Protein AF-A0A6L6HVR8-F1 (afdb_monomer_lite)

Secondary structure (DSSP, 8-state):
-PPP----PPP------HHHHHHHHHHHHTSSS---HHHHHHHHHHHHHHHHHHTT----------

Radius of gyration: 16.06 Å; chains: 1; bounding box: 29×39×38 Å

Structure (mmCIF, N/CA/C/O backbone):
data_AF-A0A6L6HVR8-F1
#
_entry.id   AF-A0A6L6HVR8-F1
#
loop_
_atom_site.group_PDB
_atom_site.id
_atom_site.type_symbol
_atom_site.label_atom_id
_atom_site.label_alt_id
_atom_site.label_comp_id
_atom_site.label_asym_id
_atom_site.label_entity_id
_atom_site.label_seq_id
_atom_site.pdbx_PDB_ins_code
_atom_site.Cartn_x
_atom_site.Cartn_y
_atom_site.Cartn_z
_atom_site.occupancy
_atom_site.B_iso_or_equiv
_atom_site.auth_seq_id
_atom_site.auth_comp_id
_atom_site.auth_asym_id
_atom_site.auth_atom_id
_atom_site.pdbx_PDB_model_num
ATOM 1 N N . MET A 1 1 ? -12.162 -29.031 20.185 1.00 40.41 1 MET A N 1
ATOM 2 C CA . MET A 1 1 ? -10.786 -28.499 20.121 1.00 40.41 1 MET A CA 1
ATOM 3 C C . MET A 1 1 ? -10.599 -27.937 18.715 1.00 40.41 1 MET A C 1
ATOM 5 O O . MET A 1 1 ? -10.213 -28.668 17.817 1.00 40.41 1 MET A O 1
ATOM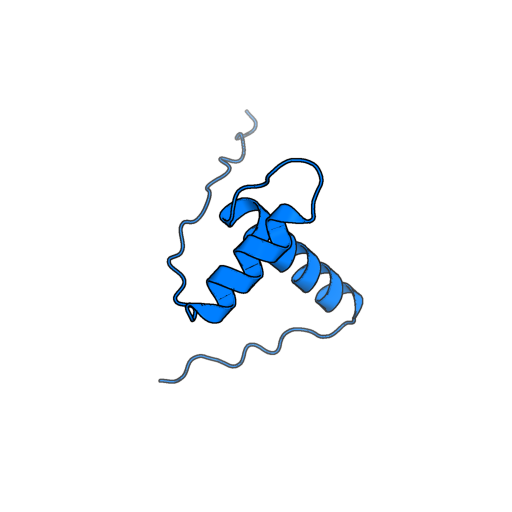 9 N N . GLY A 1 2 ? -11.064 -26.708 18.474 1.00 47.53 2 GLY A N 1
ATOM 10 C CA . GLY A 1 2 ? -10.954 -26.066 17.161 1.00 47.53 2 GLY A CA 1
ATOM 11 C C . GLY A 1 2 ? -9.589 -25.406 17.067 1.00 47.53 2 GLY A C 1
ATOM 12 O O . GLY A 1 2 ? -9.277 -24.569 17.911 1.00 47.53 2 GLY A O 1
ATOM 13 N N . ALA A 1 3 ? -8.760 -25.826 16.115 1.00 53.47 3 ALA A N 1
ATOM 14 C CA . ALA A 1 3 ? -7.494 -25.160 15.856 1.00 53.47 3 ALA A CA 1
ATOM 15 C C . ALA A 1 3 ? -7.797 -23.708 15.466 1.00 53.47 3 ALA A C 1
ATOM 17 O O . ALA A 1 3 ? -8.495 -23.462 14.482 1.00 53.47 3 ALA A O 1
ATOM 18 N N . ALA A 1 4 ? -7.315 -22.754 16.261 1.00 55.53 4 ALA A N 1
ATOM 19 C CA . ALA A 1 4 ? -7.208 -21.380 15.808 1.00 55.53 4 ALA A CA 1
ATOM 20 C C . ALA A 1 4 ? -6.343 -21.420 14.543 1.00 55.53 4 ALA A C 1
ATOM 22 O O . ALA A 1 4 ? -5.201 -21.872 14.614 1.00 55.53 4 ALA A O 1
ATOM 23 N N . MET A 1 5 ? -6.903 -21.049 13.387 1.00 54.56 5 MET A N 1
ATOM 24 C CA . MET A 1 5 ? -6.096 -20.852 12.188 1.00 54.56 5 MET A CA 1
ATOM 25 C C . MET A 1 5 ? -5.075 -19.774 12.526 1.00 54.56 5 MET A C 1
ATOM 27 O O . MET A 1 5 ? -5.422 -18.605 12.688 1.00 54.56 5 MET A O 1
ATOM 31 N N . GLU A 1 6 ? -3.834 -20.194 12.718 1.00 60.38 6 GLU A N 1
ATOM 32 C CA . GLU A 1 6 ? -2.703 -19.304 12.879 1.00 60.38 6 GLU A CA 1
ATOM 33 C C . GLU A 1 6 ? -2.657 -18.437 11.618 1.00 60.38 6 GLU A C 1
ATOM 35 O O . GLU A 1 6 ? -2.501 -18.947 10.509 1.00 60.38 6 GLU A O 1
ATOM 40 N N . THR A 1 7 ? -2.902 -17.133 11.752 1.00 63.41 7 THR A N 1
ATOM 41 C CA . THR A 1 7 ? -2.773 -16.184 10.643 1.00 63.41 7 THR A CA 1
ATOM 42 C C . THR A 1 7 ? -1.290 -16.017 10.346 1.00 63.41 7 THR A C 1
ATOM 44 O O . THR A 1 7 ? -0.658 -15.056 10.787 1.00 63.41 7 THR A O 1
ATOM 47 N N . THR A 1 8 ? -0.710 -16.993 9.657 1.00 80.56 8 THR A N 1
ATOM 48 C CA . THR A 1 8 ? 0.667 -16.943 9.186 1.00 80.56 8 THR A CA 1
ATOM 49 C C . THR A 1 8 ? 0.743 -15.885 8.094 1.00 80.56 8 THR A C 1
ATOM 51 O O . THR A 1 8 ? 0.238 -16.072 6.990 1.00 80.56 8 THR A O 1
ATOM 54 N N . LEU A 1 9 ? 1.314 -14.729 8.430 1.00 83.31 9 LEU A N 1
ATOM 55 C CA . LEU A 1 9 ? 1.617 -13.686 7.459 1.00 83.31 9 LEU A CA 1
ATOM 56 C C . LEU A 1 9 ? 2.904 -14.056 6.729 1.00 83.31 9 LEU A C 1
ATOM 58 O O . LEU A 1 9 ? 3.970 -14.132 7.343 1.00 83.31 9 LEU A O 1
ATOM 62 N N . ASP A 1 10 ? 2.813 -14.227 5.415 1.00 87.50 10 ASP A N 1
ATOM 63 C CA . ASP A 1 10 ? 3.986 -14.446 4.580 1.00 87.50 10 ASP A CA 1
ATOM 64 C C . ASP A 1 10 ? 4.754 -13.141 4.357 1.00 87.50 10 ASP A C 1
ATOM 66 O O . ASP A 1 10 ? 4.192 -12.085 4.047 1.00 87.50 10 ASP A O 1
ATOM 70 N N . ARG A 1 11 ? 6.083 -13.208 4.482 1.00 88.69 11 ARG A N 1
ATOM 71 C CA . ARG A 1 11 ? 6.975 -12.088 4.174 1.00 88.69 11 ARG A CA 1
ATOM 72 C C . ARG A 1 11 ? 7.577 -12.267 2.787 1.00 88.69 11 ARG A C 1
ATOM 74 O O . ARG A 1 11 ? 8.317 -13.213 2.545 1.00 88.69 11 ARG A O 1
ATOM 81 N N . THR A 1 12 ? 7.372 -11.273 1.927 1.00 89.56 12 THR A N 1
ATOM 82 C CA . THR A 1 12 ? 7.986 -11.204 0.593 1.00 89.56 12 THR A CA 1
ATOM 83 C C . THR A 1 12 ? 8.805 -9.922 0.442 1.00 89.56 12 THR A C 1
ATOM 85 O O . THR A 1 12 ? 8.416 -8.870 0.946 1.00 89.56 12 THR A O 1
ATOM 88 N N . ASN A 1 13 ? 9.950 -9.995 -0.247 1.00 92.12 13 ASN A N 1
ATOM 89 C CA . ASN A 1 13 ? 10.718 -8.812 -0.649 1.00 92.12 13 ASN A CA 1
ATOM 90 C C . ASN A 1 13 ? 10.397 -8.478 -2.110 1.00 92.12 13 ASN A C 1
ATOM 92 O O . ASN A 1 13 ? 10.573 -9.323 -2.985 1.00 92.12 13 ASN A O 1
ATOM 96 N N . LEU A 1 14 ? 9.967 -7.245 -2.375 1.00 89.69 14 LEU A N 1
ATOM 97 C CA . LEU A 1 14 ? 9.601 -6.777 -3.710 1.00 89.69 14 LEU A CA 1
ATOM 98 C C . LEU A 1 14 ? 10.586 -5.699 -4.179 1.00 89.69 14 LEU A C 1
ATOM 100 O O . LEU A 1 14 ? 10.882 -4.761 -3.440 1.00 89.69 14 LEU A O 1
ATOM 104 N N . ARG A 1 15 ? 11.079 -5.821 -5.415 1.00 94.69 15 ARG A N 1
ATOM 105 C CA . ARG A 1 15 ? 11.866 -4.772 -6.076 1.00 94.69 15 ARG A CA 1
ATOM 106 C C . ARG A 1 15 ? 10.955 -3.966 -6.990 1.00 94.69 15 ARG A C 1
ATOM 108 O O . ARG A 1 15 ? 10.304 -4.530 -7.861 1.00 94.69 15 ARG A O 1
ATOM 115 N N . VAL A 1 16 ? 10.943 -2.656 -6.800 1.00 93.25 16 VAL A N 1
ATOM 116 C CA . VAL A 1 16 ? 10.183 -1.702 -7.612 1.00 93.25 16 VAL A CA 1
ATOM 117 C C . VAL A 1 16 ? 11.041 -0.475 -7.873 1.00 93.25 16 VAL A C 1
ATOM 119 O O . VAL A 1 16 ? 12.017 -0.233 -7.159 1.00 93.25 16 VAL A O 1
ATOM 122 N N . THR A 1 17 ? 10.695 0.292 -8.900 1.00 97.69 17 THR A N 1
ATOM 123 C CA . THR A 1 17 ? 11.435 1.514 -9.210 1.00 97.69 17 THR A CA 1
ATOM 124 C C . THR A 1 17 ? 11.149 2.610 -8.171 1.00 97.69 17 THR A C 1
ATOM 126 O O . THR A 1 17 ? 10.092 2.587 -7.521 1.00 97.69 17 THR A O 1
ATOM 129 N N . PRO A 1 18 ? 12.060 3.586 -7.991 1.00 96.88 18 PRO A N 1
ATOM 130 C CA . PRO A 1 18 ? 11.837 4.711 -7.083 1.00 96.88 18 PRO A CA 1
ATOM 131 C C . PRO A 1 18 ? 10.571 5.507 -7.416 1.00 96.88 18 PRO A C 1
ATOM 133 O O . PRO A 1 18 ? 9.847 5.926 -6.515 1.00 96.88 18 PRO A O 1
ATOM 136 N N . GLU A 1 19 ? 10.263 5.669 -8.702 1.00 97.75 19 GLU A N 1
ATOM 137 C CA . GLU A 1 19 ? 9.080 6.390 -9.175 1.00 97.75 19 GLU A CA 1
ATOM 138 C C . GLU A 1 19 ? 7.798 5.698 -8.707 1.00 97.75 19 GLU A C 1
ATOM 140 O O . GLU A 1 19 ? 6.861 6.355 -8.250 1.00 97.75 19 GLU A O 1
ATOM 145 N N . MET A 1 20 ? 7.773 4.362 -8.743 1.00 96.00 20 MET A N 1
ATOM 146 C CA . MET A 1 20 ? 6.628 3.596 -8.263 1.00 96.00 20 MET A CA 1
ATOM 147 C C . MET A 1 20 ? 6.480 3.690 -6.739 1.00 96.00 20 MET A C 1
ATOM 149 O O . MET A 1 20 ? 5.361 3.824 -6.243 1.00 96.00 20 MET A O 1
ATOM 153 N N . MET A 1 21 ? 7.588 3.709 -5.989 1.00 95.00 21 MET A N 1
ATOM 154 C CA . MET A 1 21 ? 7.548 3.947 -4.539 1.00 95.00 21 MET A CA 1
ATOM 155 C C . MET A 1 21 ? 6.972 5.323 -4.192 1.00 95.00 21 MET A C 1
ATOM 157 O O . MET A 1 21 ? 6.142 5.428 -3.288 1.00 95.00 21 MET A O 1
ATOM 161 N N . LEU A 1 22 ? 7.359 6.367 -4.930 1.00 95.62 22 LEU A N 1
ATOM 162 C CA . LEU A 1 22 ? 6.814 7.715 -4.752 1.00 95.62 22 LEU A CA 1
ATOM 163 C C . LEU A 1 22 ? 5.321 7.776 -5.096 1.00 95.62 22 LEU A C 1
ATOM 165 O O . LEU A 1 22 ? 4.549 8.411 -4.375 1.00 95.62 22 LEU A O 1
ATOM 169 N N . ALA A 1 23 ? 4.894 7.086 -6.156 1.00 95.44 23 ALA A N 1
ATOM 170 C CA . ALA A 1 23 ? 3.484 7.001 -6.525 1.00 95.44 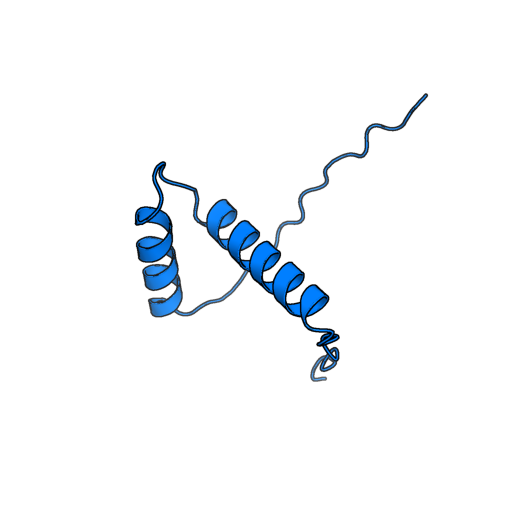23 ALA A CA 1
ATOM 171 C C . ALA A 1 23 ? 2.641 6.323 -5.430 1.00 95.44 23 ALA A C 1
ATOM 173 O O . ALA A 1 23 ? 1.562 6.822 -5.098 1.00 95.44 23 ALA A O 1
ATOM 174 N N . ILE A 1 24 ? 3.149 5.241 -4.824 1.00 93.38 24 ILE A N 1
ATOM 175 C CA . ILE A 1 24 ? 2.520 4.570 -3.672 1.00 93.38 24 ILE A CA 1
ATOM 176 C C . ILE A 1 24 ? 2.416 5.536 -2.486 1.00 93.38 24 ILE A C 1
ATOM 178 O O . ILE A 1 24 ? 1.351 5.667 -1.879 1.00 93.38 24 ILE A O 1
ATOM 182 N N . ASP A 1 25 ? 3.498 6.254 -2.178 1.00 93.25 25 ASP A N 1
ATOM 183 C CA . ASP A 1 25 ? 3.532 7.209 -1.071 1.00 93.25 25 ASP A CA 1
ATOM 184 C C . ASP A 1 25 ? 2.554 8.373 -1.254 1.00 93.25 25 ASP A C 1
ATOM 186 O O . ASP A 1 25 ? 1.887 8.767 -0.297 1.00 93.25 25 ASP A O 1
ATOM 190 N N . ALA A 1 26 ? 2.407 8.885 -2.473 1.00 93.31 26 ALA A N 1
ATOM 191 C CA . ALA A 1 26 ? 1.404 9.895 -2.785 1.00 93.31 26 ALA A CA 1
ATOM 192 C C . ALA A 1 26 ? -0.021 9.324 -2.714 1.00 93.31 26 ALA A C 1
ATOM 194 O O . ALA A 1 26 ? -0.940 10.001 -2.253 1.00 93.31 26 ALA A O 1
ATOM 195 N N . ALA A 1 27 ? -0.226 8.082 -3.161 1.00 92.19 27 ALA A N 1
ATOM 196 C CA . ALA A 1 27 ? -1.540 7.450 -3.181 1.00 92.19 27 ALA A CA 1
ATOM 197 C C . ALA A 1 27 ? -2.092 7.155 -1.787 1.00 92.19 27 ALA A C 1
ATOM 199 O O . ALA A 1 27 ? -3.269 7.426 -1.539 1.00 92.19 27 ALA A O 1
ATOM 200 N N . ARG A 1 28 ? -1.255 6.678 -0.860 1.00 91.31 28 ARG A N 1
ATOM 201 C CA . ARG A 1 28 ? -1.688 6.423 0.523 1.00 91.31 28 ARG A CA 1
ATOM 202 C C . ARG A 1 28 ? -2.118 7.692 1.263 1.00 91.31 28 ARG A C 1
ATOM 204 O O . ARG A 1 28 ? -3.034 7.626 2.072 1.00 91.31 28 ARG A O 1
ATOM 211 N N . LEU A 1 29 ? -1.501 8.842 0.968 1.00 88.44 29 LEU A N 1
ATOM 212 C CA . LEU A 1 29 ? -1.807 10.120 1.628 1.00 88.44 29 LEU A CA 1
ATOM 213 C C . LEU A 1 29 ? -3.145 10.722 1.184 1.00 88.44 29 LEU A C 1
ATOM 215 O O . LEU A 1 29 ? -3.675 11.595 1.864 1.00 88.44 29 LEU A O 1
ATOM 219 N N . ARG A 1 30 ? -3.710 10.260 0.062 1.00 87.25 30 ARG A N 1
ATOM 220 C CA . ARG A 1 30 ? -5.037 10.695 -0.397 1.00 87.25 30 ARG A CA 1
ATOM 221 C C . ARG A 1 30 ? -6.186 10.087 0.413 1.00 87.25 30 ARG A C 1
ATOM 223 O O . ARG A 1 30 ? -7.314 10.549 0.272 1.00 87.25 30 ARG A O 1
ATOM 230 N N . ARG A 1 31 ? -5.937 9.055 1.230 1.00 79.12 31 ARG A N 1
ATOM 231 C CA . ARG A 1 31 ? -6.954 8.459 2.110 1.00 79.12 31 ARG A CA 1
ATOM 232 C C . ARG A 1 31 ? -6.981 9.147 3.473 1.00 79.12 31 ARG A C 1
ATOM 234 O O . ARG A 1 31 ? -5.946 9.516 4.020 1.00 79.12 31 ARG A O 1
ATOM 241 N N . ALA A 1 32 ? -8.185 9.284 4.026 1.00 70.50 32 ALA A N 1
ATOM 242 C CA . ALA A 1 32 ? -8.375 9.727 5.400 1.00 70.50 32 ALA A CA 1
ATOM 243 C C . ALA A 1 32 ? -7.838 8.651 6.356 1.00 70.50 32 ALA A C 1
ATOM 245 O O . ALA A 1 32 ? -8.278 7.504 6.310 1.00 70.50 32 ALA A O 1
ATOM 246 N N . GLY A 1 33 ? -6.879 9.029 7.200 1.00 73.62 33 GLY A N 1
ATOM 247 C CA . GLY A 1 33 ? -6.103 8.085 8.000 1.00 73.62 33 GLY A CA 1
ATOM 248 C C . GLY A 1 33 ? -4.886 7.590 7.221 1.00 73.62 33 GLY A C 1
ATOM 249 O O . GLY A 1 33 ? -4.998 6.871 6.232 1.00 73.62 33 GLY A O 1
ATOM 250 N N . SER A 1 34 ? -3.697 7.996 7.658 1.00 74.50 34 SER A N 1
ATOM 251 C CA . SER A 1 34 ? -2.437 7.584 7.044 1.00 74.50 34 SER A CA 1
ATOM 252 C C . SER A 1 34 ? -2.245 6.073 7.188 1.00 74.50 34 SER A C 1
ATOM 254 O O . SER A 1 34 ? -1.877 5.591 8.258 1.00 74.50 34 SER A O 1
ATOM 256 N N . VAL A 1 35 ? -2.471 5.316 6.115 1.00 88.88 35 VAL A N 1
ATOM 257 C CA . VAL A 1 35 ? -2.206 3.870 6.095 1.00 88.88 35 VAL A CA 1
ATOM 258 C C . VAL A 1 35 ? -0.729 3.582 5.816 1.00 88.88 35 VAL A C 1
ATOM 260 O O . VAL A 1 35 ? -0.024 4.345 5.145 1.00 88.88 35 VAL A O 1
ATOM 263 N N . SER A 1 36 ? -0.228 2.463 6.344 1.00 91.31 36 SER A N 1
ATOM 264 C CA . SER A 1 36 ? 1.138 2.017 6.055 1.00 91.31 36 SER A CA 1
ATOM 265 C C . SER A 1 36 ? 1.291 1.654 4.571 1.00 91.31 36 SER A C 1
ATOM 267 O O . SER A 1 36 ? 0.310 1.344 3.893 1.00 91.31 36 SER A O 1
ATOM 269 N N . ARG A 1 37 ? 2.529 1.650 4.058 1.00 92.88 37 ARG A N 1
ATOM 270 C CA . ARG A 1 37 ? 2.799 1.205 2.678 1.00 92.88 37 ARG A CA 1
ATOM 271 C C . ARG A 1 37 ? 2.335 -0.229 2.453 1.00 92.88 37 ARG A C 1
ATOM 273 O O . ARG A 1 37 ? 1.682 -0.499 1.457 1.00 92.88 37 ARG A O 1
ATOM 280 N N . ASN A 1 38 ? 2.633 -1.121 3.396 1.00 92.38 38 ASN A N 1
ATOM 281 C CA . ASN A 1 38 ? 2.267 -2.530 3.286 1.00 92.38 38 ASN A CA 1
ATOM 282 C C . ASN A 1 38 ? 0.749 -2.701 3.260 1.00 92.38 38 ASN A C 1
ATOM 284 O O . ASN A 1 38 ? 0.243 -3.427 2.417 1.00 92.38 38 ASN A O 1
ATOM 288 N N . THR A 1 39 ? 0.032 -1.983 4.127 1.00 92.06 39 THR A N 1
ATOM 289 C CA . THR A 1 39 ? -1.437 -1.978 4.136 1.00 92.06 39 THR A CA 1
ATOM 290 C C . THR A 1 39 ? -1.980 -1.532 2.784 1.00 92.06 39 THR A C 1
ATOM 292 O O . THR A 1 39 ? -2.770 -2.247 2.182 1.00 92.06 39 THR A O 1
ATOM 295 N N . TRP A 1 40 ? -1.488 -0.404 2.265 1.00 93.25 40 TRP A N 1
ATOM 296 C CA . TRP A 1 40 ? -1.926 0.117 0.973 1.00 93.25 40 TRP A CA 1
ATOM 297 C C . TRP A 1 40 ? -1.646 -0.863 -0.178 1.00 93.25 40 TRP A C 1
ATOM 299 O O . TRP A 1 40 ? -2.506 -1.082 -1.024 1.00 93.25 40 TRP A O 1
ATOM 309 N N . ILE A 1 41 ? -0.459 -1.483 -0.196 1.00 93.31 41 ILE A N 1
ATOM 310 C CA . ILE A 1 41 ? -0.062 -2.461 -1.221 1.00 93.31 41 ILE A CA 1
ATOM 311 C C . ILE A 1 41 ? -0.953 -3.705 -1.162 1.00 93.31 41 ILE A C 1
ATOM 313 O O . ILE A 1 41 ? -1.436 -4.151 -2.198 1.00 93.31 41 ILE A O 1
ATOM 317 N N . VAL A 1 42 ? -1.193 -4.253 0.032 1.00 93.50 42 VAL A N 1
ATOM 318 C CA . VAL A 1 42 ? -2.044 -5.439 0.212 1.00 93.50 42 VAL A CA 1
ATOM 319 C C . VAL A 1 42 ? -3.477 -5.151 -0.233 1.00 93.50 42 VAL A C 1
ATOM 321 O O . VAL A 1 42 ? -4.060 -5.953 -0.955 1.00 93.50 42 VAL A O 1
ATOM 324 N N . GLU A 1 43 ? -4.026 -3.993 0.130 1.00 93.31 43 GLU A N 1
ATOM 325 C CA . GLU A 1 43 ? -5.368 -3.584 -0.294 1.00 93.31 43 GLU A CA 1
ATOM 326 C C . GLU A 1 43 ? -5.464 -3.391 -1.812 1.00 93.31 43 GLU A C 1
ATOM 328 O O . GLU A 1 43 ? -6.430 -3.843 -2.421 1.00 93.31 43 GLU A O 1
ATOM 333 N N . ALA A 1 44 ? -4.457 -2.772 -2.437 1.00 93.56 44 ALA A N 1
ATOM 334 C CA . ALA A 1 44 ? -4.417 -2.596 -3.888 1.00 93.56 44 ALA A CA 1
ATOM 335 C C . ALA A 1 44 ? -4.336 -3.941 -4.633 1.00 93.56 44 ALA A C 1
ATOM 337 O O . ALA A 1 44 ? -4.992 -4.122 -5.660 1.00 93.56 44 ALA A O 1
ATOM 338 N N . ILE A 1 45 ? -3.564 -4.902 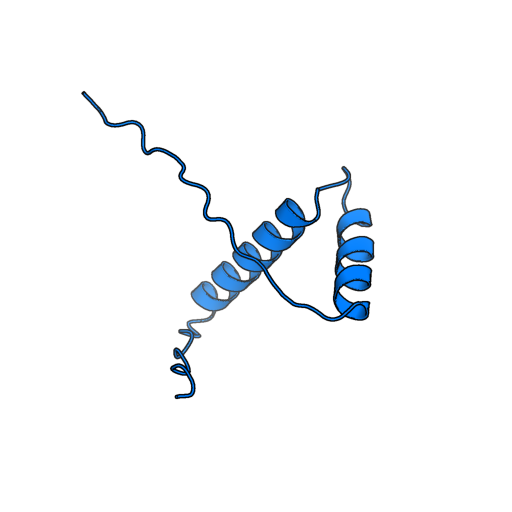-4.108 1.00 93.62 45 ILE A N 1
ATOM 339 C CA . ILE A 1 45 ? -3.509 -6.270 -4.642 1.00 93.62 45 ILE A CA 1
ATOM 340 C C . ILE A 1 45 ? -4.870 -6.952 -4.486 1.00 93.62 45 ILE A C 1
ATOM 342 O O . ILE A 1 45 ? -5.375 -7.506 -5.458 1.00 93.62 45 ILE A O 1
ATOM 346 N N . ALA A 1 46 ? -5.489 -6.879 -3.304 1.00 93.81 46 ALA A N 1
ATOM 347 C CA . ALA A 1 46 ? -6.799 -7.477 -3.058 1.00 93.81 46 ALA A CA 1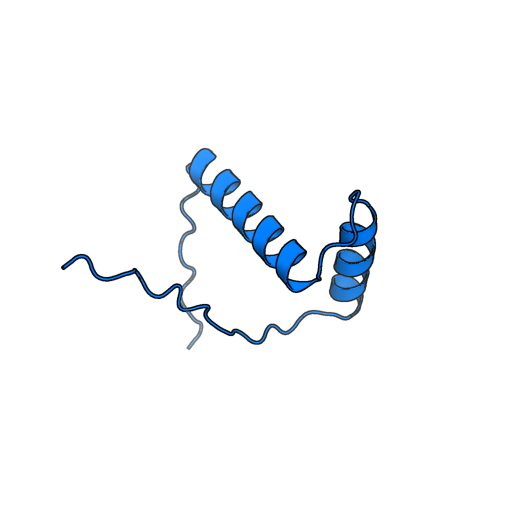
ATOM 348 C C . ALA A 1 46 ? -7.882 -6.900 -3.988 1.00 93.81 46 ALA A C 1
ATOM 350 O O . ALA A 1 46 ? -8.672 -7.658 -4.552 1.00 93.81 46 ALA A O 1
ATOM 351 N N . GLU A 1 47 ? -7.885 -5.580 -4.211 1.00 94.00 47 GLU A N 1
ATOM 352 C CA . GLU A 1 47 ? -8.798 -4.930 -5.159 1.00 94.00 47 GLU A CA 1
ATOM 353 C C . GLU A 1 47 ? -8.584 -5.451 -6.586 1.00 94.00 47 GLU A C 1
ATOM 355 O O . GLU A 1 47 ? -9.551 -5.771 -7.280 1.00 94.00 47 GLU A O 1
ATOM 360 N N . LYS A 1 48 ? -7.325 -5.565 -7.028 1.00 93.50 48 LYS A N 1
ATOM 361 C CA . LYS A 1 48 ? -6.989 -6.070 -8.364 1.00 93.50 48 LYS A CA 1
ATOM 362 C C . LYS A 1 48 ? -7.421 -7.526 -8.544 1.00 93.50 48 LYS A C 1
ATOM 364 O O . LYS A 1 48 ? -8.064 -7.825 -9.543 1.00 93.50 48 LYS A O 1
ATOM 369 N N . LEU A 1 49 ? -7.136 -8.392 -7.572 1.00 94.00 49 LEU A N 1
ATOM 370 C CA . LEU A 1 49 ? -7.545 -9.800 -7.606 1.00 94.00 49 LEU A CA 1
ATOM 371 C C . LEU A 1 49 ? -9.071 -9.937 -7.662 1.00 94.00 49 LEU A C 1
ATOM 373 O O . LEU A 1 49 ? -9.585 -10.614 -8.544 1.00 94.00 49 LEU A O 1
ATOM 377 N N . THR A 1 50 ? -9.795 -9.209 -6.806 1.00 94.06 50 THR A N 1
ATOM 378 C CA . THR A 1 50 ? -11.271 -9.204 -6.804 1.00 94.06 50 THR A CA 1
ATOM 379 C C . THR A 1 50 ? -11.835 -8.727 -8.148 1.00 94.06 50 THR A C 1
ATOM 381 O O . THR A 1 50 ? -12.812 -9.273 -8.658 1.00 94.06 50 THR A O 1
ATOM 384 N N . ARG A 1 51 ? -11.218 -7.696 -8.743 1.00 90.62 51 ARG A N 1
ATOM 385 C CA . ARG A 1 51 ? -11.610 -7.163 -10.055 1.00 90.62 51 ARG A CA 1
ATOM 386 C C . ARG A 1 51 ? -11.391 -8.183 -11.172 1.00 90.62 51 ARG A C 1
ATOM 388 O O . ARG A 1 51 ? -12.240 -8.285 -12.049 1.00 90.62 51 ARG A O 1
ATOM 395 N N . ASP A 1 52 ? -10.282 -8.914 -11.139 1.00 90.94 52 ASP A N 1
ATOM 396 C CA . ASP A 1 52 ? -9.939 -9.907 -12.161 1.00 90.94 52 ASP A CA 1
ATOM 397 C C . ASP A 1 52 ? -10.829 -11.159 -12.049 1.00 90.94 52 ASP A C 1
ATOM 399 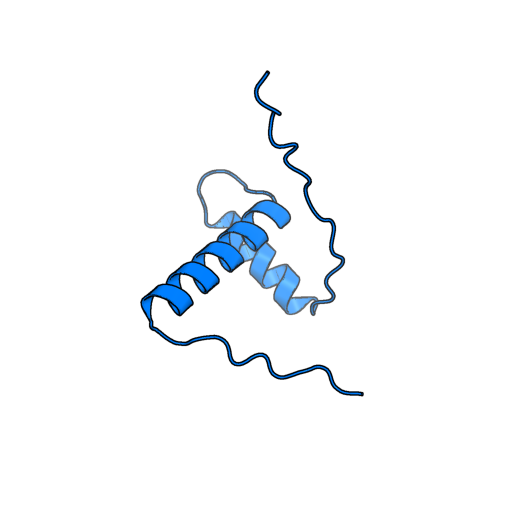O O . ASP A 1 52 ? -11.330 -11.647 -13.064 1.00 90.94 52 ASP A O 1
ATOM 403 N N . GLU A 1 53 ? -11.132 -11.605 -10.824 1.00 84.19 53 GLU A N 1
ATOM 404 C CA . GLU A 1 53 ? -12.101 -12.678 -10.553 1.00 84.19 53 GLU A CA 1
ATOM 405 C C . GLU A 1 53 ? -13.506 -12.323 -11.059 1.00 84.19 53 GLU A C 1
ATOM 407 O O . GLU A 1 53 ? -14.156 -13.133 -11.723 1.00 84.19 53 GLU A O 1
ATOM 412 N N . GLY A 1 54 ? -13.964 -11.092 -10.804 1.00 75.19 54 GLY A N 1
ATOM 413 C CA . GLY A 1 54 ? -15.250 -10.594 -11.297 1.00 75.19 54 GLY A CA 1
ATOM 414 C C . GLY A 1 54 ? -15.313 -10.427 -12.820 1.00 75.19 54 GLY A C 1
ATOM 415 O O . GLY A 1 54 ? -16.401 -10.472 -13.393 1.00 75.19 54 GLY A O 1
ATOM 416 N N . ASN A 1 55 ? -14.163 -10.274 -13.483 1.00 69.00 55 ASN A N 1
ATOM 417 C CA . ASN A 1 55 ? -14.063 -10.132 -14.936 1.00 69.00 55 ASN A CA 1
ATOM 418 C C . ASN A 1 55 ? -13.909 -11.469 -15.685 1.00 69.00 55 ASN A C 1
ATOM 420 O O . ASN A 1 55 ? -13.834 -11.457 -16.912 1.00 69.00 55 ASN A O 1
ATOM 424 N N . GLY A 1 56 ? -13.846 -12.615 -14.991 1.00 61.66 56 GLY A N 1
ATOM 425 C CA . GLY A 1 56 ? -13.606 -13.923 -15.620 1.00 61.66 56 GLY A CA 1
ATOM 426 C C . GLY A 1 56 ? -12.233 -14.047 -16.298 1.00 61.66 56 GLY A C 1
ATOM 427 O O . GLY A 1 56 ? -11.963 -15.035 -16.984 1.00 61.66 56 GLY A O 1
ATOM 428 N N . GLU A 1 57 ? -11.351 -13.066 -16.100 1.00 58.50 57 GLU A N 1
ATOM 429 C CA . GLU A 1 57 ? -10.002 -13.046 -16.647 1.00 58.50 57 GLU A CA 1
ATOM 430 C C . GLU A 1 57 ? -9.138 -13.917 -15.736 1.00 58.50 57 GLU A C 1
ATOM 432 O O . GLU A 1 57 ? -8.470 -13.451 -14.816 1.00 58.50 57 GLU A O 1
ATOM 437 N N . THR A 1 58 ? -9.220 -15.231 -15.943 1.00 57.34 58 THR A N 1
ATOM 438 C CA . THR A 1 58 ? -8.363 -16.177 -15.225 1.00 57.34 58 THR A CA 1
ATOM 439 C C . THR A 1 58 ? -6.916 -15.794 -15.536 1.00 57.34 58 THR A C 1
ATOM 441 O O . THR A 1 58 ? -6.553 -15.779 -16.717 1.00 57.34 58 THR A O 1
ATOM 444 N N . PRO A 1 59 ? -6.073 -15.475 -14.537 1.00 56.31 59 PRO A N 1
ATOM 445 C CA . PRO A 1 59 ? -4.692 -15.130 -14.800 1.00 56.31 59 PRO A CA 1
ATOM 446 C C . PRO A 1 59 ? -4.008 -16.392 -15.319 1.00 56.31 59 PRO A C 1
ATOM 448 O O . PRO A 1 59 ? -3.661 -17.294 -14.557 1.00 56.31 59 PRO A O 1
ATOM 451 N N . VAL A 1 60 ? -3.845 -16.482 -16.642 1.00 59.03 60 VAL A N 1
ATOM 452 C CA . VAL A 1 60 ? -2.960 -17.460 -17.268 1.00 59.03 60 VAL A CA 1
ATOM 453 C C . VAL A 1 60 ? -1.592 -17.229 -16.650 1.00 59.03 60 VAL A C 1
ATOM 455 O O . VAL A 1 60 ? -0.925 -16.229 -16.924 1.00 59.03 60 VAL A O 1
ATOM 458 N N . GLY A 1 61 ? -1.206 -18.149 -15.765 1.00 53.50 61 GLY A N 1
ATOM 459 C CA . GLY A 1 61 ? 0.131 -18.242 -15.218 1.00 53.50 61 GLY A CA 1
ATOM 460 C C . GLY A 1 61 ? 1.101 -18.343 -16.380 1.00 53.50 61 GLY A C 1
ATOM 461 O O . GLY A 1 61 ? 1.303 -19.416 -16.945 1.00 53.50 61 GLY A O 1
ATOM 462 N N . LYS A 1 62 ? 1.693 -17.209 -16.757 1.00 50.38 62 LYS A N 1
ATOM 463 C CA . LYS A 1 62 ? 2.861 -17.194 -17.622 1.00 50.38 62 LYS A CA 1
ATOM 464 C C . LYS A 1 62 ? 3.992 -17.756 -16.773 1.00 50.38 62 LYS A C 1
ATOM 466 O O . LYS A 1 62 ? 4.587 -17.061 -15.954 1.00 50.38 62 LYS A O 1
ATOM 471 N N . THR A 1 63 ? 4.154 -19.067 -16.897 1.00 46.28 63 THR A N 1
ATOM 472 C CA . THR A 1 63 ? 5.185 -19.884 -16.274 1.00 46.28 63 THR A CA 1
ATOM 473 C C . THR A 1 63 ? 6.547 -19.212 -16.354 1.00 46.28 63 TH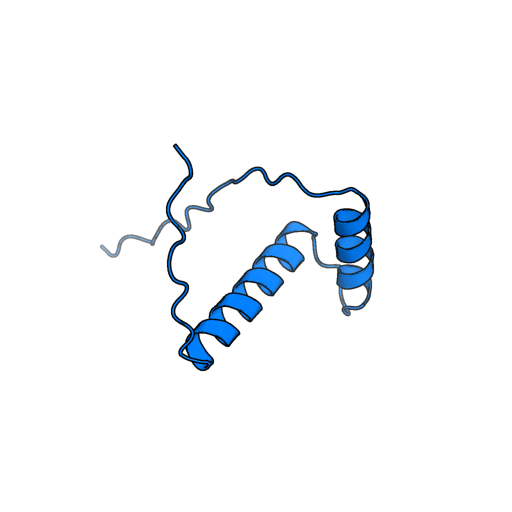R A C 1
ATOM 475 O O . THR A 1 63 ? 6.895 -18.590 -17.359 1.00 46.28 63 THR A O 1
ATOM 478 N N . ALA A 1 64 ? 7.273 -19.372 -15.250 1.00 48.88 64 ALA A N 1
ATOM 479 C CA . ALA A 1 64 ? 8.652 -18.993 -15.017 1.00 48.88 64 ALA A CA 1
ATOM 480 C C . ALA A 1 64 ? 9.543 -19.144 -16.257 1.00 48.88 64 ALA A C 1
ATOM 482 O O . ALA A 1 64 ? 9.520 -20.176 -16.928 1.00 48.88 64 ALA A O 1
ATOM 483 N N . ASN A 1 65 ? 10.364 -18.127 -16.519 1.00 47.50 65 ASN A N 1
ATOM 484 C CA . ASN A 1 65 ? 11.489 -18.296 -17.425 1.00 47.50 65 ASN A CA 1
ATOM 485 C C . ASN A 1 65 ? 12.586 -19.084 -16.699 1.00 47.50 65 ASN A C 1
ATOM 487 O O . ASN A 1 65 ? 12.952 -18.741 -15.570 1.00 47.50 65 ASN A O 1
ATOM 491 N N . ALA A 1 66 ? 13.005 -20.149 -17.382 1.00 40.25 66 ALA A N 1
ATOM 492 C CA . ALA A 1 66 ? 14.136 -21.026 -17.109 1.00 40.25 66 ALA A CA 1
ATOM 493 C C . ALA A 1 66 ? 15.491 -20.304 -17.172 1.00 40.25 66 ALA A C 1
ATOM 495 O O . ALA A 1 66 ? 15.561 -19.225 -17.807 1.00 40.25 66 ALA A O 1
#

pLDDT: mean 79.74, std 17.76, range [40.25, 97.75]

Sequence (66 aa):
MGAAMETTLDRTNLRVTPEMMLAIDAARLRRAGSVSRNTWIVEAIAEKLTRDEGNGETPVGKTANA

Organism: NCBI:txid2665644

Foldseek 3Di:
DDDDPDPDDDDDDDDDDPVVVVVLVVVQVVDDDRDDSVVSVVVVVVVVVVVCVVVVVDPPPPDDDD